Protein AF-A0A3P6FUT0-F1 (afdb_monomer)

Mean predicted aligned error: 10.39 Å

Organism: Brassica oleracea (NCBI:txid3712)

Secondary structure (DSSP, 8-state):
------HHHHHHHHHHHHHHTT-S-B-------TTS-PPBPPPGGGSPPP-S-HHHHHHHHHSTTHHHHTT-HHHHHT-----SSHHHHHHHHHHHHHHSSS---------------PPP--

Structure (mmCIF, N/CA/C/O backbone):
data_AF-A0A3P6FUT0-F1
#
_entry.id   AF-A0A3P6FUT0-F1
#
loop_
_atom_site.group_PDB
_atom_site.id
_atom_site.type_symbol
_atom_site.label_atom_id
_atom_site.label_alt_id
_atom_site.label_comp_id
_atom_site.label_asym_id
_atom_site.label_entity_id
_atom_site.label_seq_id
_atom_site.pdbx_PDB_ins_code
_atom_site.Cartn_x
_atom_site.Cartn_y
_atom_site.Cartn_z
_atom_site.occupancy
_atom_site.B_iso_or_equiv
_atom_site.auth_seq_id
_atom_site.auth_comp_id
_atom_site.auth_asym_id
_atom_site.auth_atom_id
_atom_site.pdbx_PDB_model_num
ATOM 1 N N . MET A 1 1 ? 23.975 -7.009 9.685 1.00 38.50 1 MET A N 1
ATOM 2 C CA . MET A 1 1 ? 22.809 -7.001 8.779 1.00 38.50 1 MET A CA 1
ATOM 3 C C . MET A 1 1 ? 23.198 -7.756 7.522 1.00 38.50 1 MET A C 1
ATOM 5 O O . MET A 1 1 ? 24.098 -7.307 6.827 1.00 38.50 1 MET A O 1
ATOM 9 N N . ASN A 1 2 ? 22.610 -8.927 7.275 1.00 38.06 2 ASN A N 1
ATOM 10 C CA . ASN A 1 2 ? 22.806 -9.634 6.010 1.00 38.06 2 ASN A CA 1
ATOM 11 C C . ASN A 1 2 ? 21.958 -8.926 4.947 1.00 38.06 2 ASN A C 1
ATOM 13 O O . ASN A 1 2 ? 20.759 -9.149 4.886 1.00 38.06 2 ASN A O 1
ATOM 17 N N . MET A 1 3 ? 22.580 -8.063 4.139 1.00 56.88 3 MET A N 1
ATOM 18 C CA . MET A 1 3 ? 21.980 -7.433 2.951 1.00 56.88 3 MET A CA 1
ATOM 19 C C . MET A 1 3 ? 21.904 -8.428 1.781 1.00 56.88 3 MET A C 1
ATOM 21 O O . MET A 1 3 ? 22.411 -8.166 0.691 1.00 56.88 3 MET A O 1
ATOM 25 N N . ARG A 1 4 ? 21.360 -9.627 2.006 1.00 61.59 4 ARG A N 1
ATOM 26 C CA . ARG A 1 4 ? 21.032 -10.507 0.883 1.00 61.59 4 ARG A CA 1
ATOM 27 C C . ARG A 1 4 ? 19.669 -10.061 0.386 1.00 61.59 4 ARG A C 1
ATOM 29 O O . ARG A 1 4 ? 18.677 -10.389 1.016 1.00 61.59 4 ARG A O 1
ATOM 36 N N . LEU A 1 5 ? 19.670 -9.268 -0.685 1.00 63.69 5 LEU A N 1
ATOM 37 C CA . LEU A 1 5 ? 18.464 -9.017 -1.462 1.00 63.69 5 LEU A CA 1
ATOM 38 C C . LEU A 1 5 ? 17.940 -10.372 -1.932 1.00 63.69 5 LEU A C 1
ATOM 40 O O . LEU A 1 5 ? 18.694 -11.152 -2.535 1.00 63.69 5 LEU A O 1
ATOM 44 N N . GLU A 1 6 ? 16.682 -10.654 -1.629 1.00 81.81 6 GLU A N 1
ATOM 45 C CA . GLU A 1 6 ? 16.004 -11.825 -2.164 1.00 81.81 6 GLU A CA 1
ATOM 46 C C . GLU A 1 6 ? 15.978 -11.735 -3.698 1.00 81.81 6 GLU A C 1
ATOM 48 O O . GLU A 1 6 ? 16.109 -10.657 -4.295 1.00 81.81 6 GLU A O 1
ATOM 53 N N . LYS A 1 7 ? 15.854 -12.882 -4.376 1.00 83.12 7 LYS A N 1
ATOM 54 C CA . LYS A 1 7 ? 15.919 -12.929 -5.849 1.00 83.12 7 LYS A CA 1
ATOM 55 C C . LYS A 1 7 ? 14.930 -11.944 -6.493 1.00 83.12 7 LYS A C 1
ATOM 57 O O . LYS A 1 7 ? 15.290 -11.291 -7.469 1.00 83.12 7 LYS A O 1
ATOM 62 N N . GLU A 1 8 ? 13.739 -11.830 -5.917 1.00 82.06 8 GLU A N 1
ATOM 63 C CA . GLU A 1 8 ? 12.647 -10.958 -6.361 1.00 82.06 8 GLU A CA 1
ATOM 64 C C . GLU A 1 8 ? 12.981 -9.471 -6.193 1.00 82.06 8 GLU A C 1
ATOM 66 O O . GLU A 1 8 ? 12.785 -8.691 -7.122 1.00 82.06 8 GLU A O 1
ATOM 71 N N . GLU A 1 9 ? 13.577 -9.076 -5.065 1.00 85.25 9 GLU A N 1
ATOM 72 C CA . GLU A 1 9 ? 13.993 -7.688 -4.823 1.00 85.25 9 GLU A CA 1
ATOM 73 C C . GLU A 1 9 ? 15.074 -7.252 -5.818 1.00 85.25 9 GLU A C 1
ATOM 75 O O . GLU A 1 9 ? 15.061 -6.127 -6.318 1.00 85.25 9 GLU A O 1
ATOM 80 N N . ARG A 1 10 ? 15.996 -8.163 -6.158 1.00 88.06 10 ARG A N 1
ATOM 81 C CA . ARG A 1 10 ? 17.024 -7.914 -7.177 1.00 88.06 10 ARG A CA 1
ATOM 82 C C . ARG A 1 10 ? 16.425 -7.781 -8.579 1.00 88.06 10 ARG A C 1
ATOM 84 O O . ARG A 1 10 ? 16.904 -6.959 -9.356 1.00 88.06 10 ARG A O 1
ATOM 91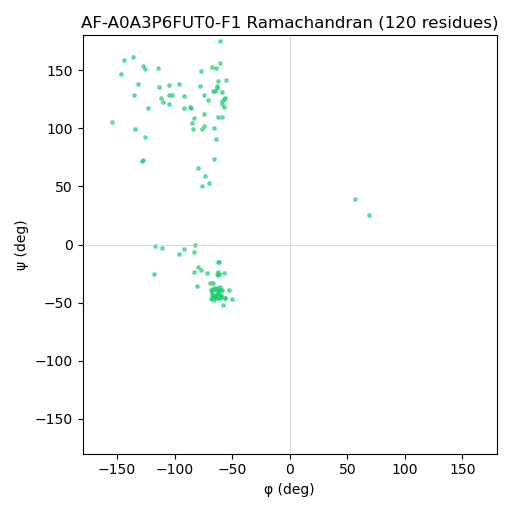 N N . GLU A 1 11 ? 15.421 -8.590 -8.913 1.00 87.94 11 GLU A N 1
ATOM 92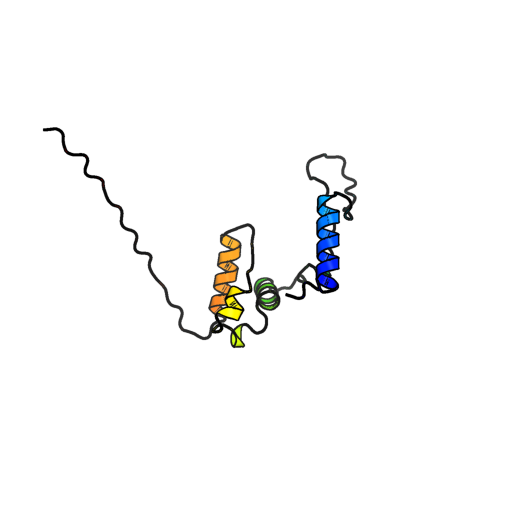 C CA . GLU A 1 11 ? 14.706 -8.485 -10.192 1.00 87.94 11 GLU A CA 1
ATOM 93 C C . GLU A 1 11 ? 13.948 -7.157 -10.296 1.00 87.94 11 GLU A C 1
ATOM 95 O O . GLU A 1 11 ? 14.079 -6.467 -11.305 1.00 87.94 11 GLU A O 1
ATOM 100 N N . PHE A 1 12 ? 13.243 -6.751 -9.237 1.00 87.88 12 PHE A N 1
ATOM 101 C CA . PHE A 1 12 ? 12.552 -5.462 -9.190 1.00 87.88 12 PHE A CA 1
ATOM 102 C C . PHE A 1 12 ? 13.525 -4.280 -9.290 1.00 87.88 12 PHE A C 1
ATOM 104 O O . PHE A 1 12 ? 13.311 -3.371 -10.087 1.00 87.88 12 PHE A O 1
ATOM 111 N N . ALA A 1 13 ? 14.637 -4.312 -8.547 1.00 90.56 13 ALA A N 1
ATOM 112 C CA . ALA A 1 13 ? 15.657 -3.268 -8.617 1.00 90.56 13 ALA A CA 1
ATOM 113 C C . ALA A 1 13 ? 16.278 -3.147 -10.019 1.00 90.56 13 ALA A C 1
ATOM 115 O O . ALA A 1 13 ? 16.513 -2.036 -10.488 1.00 90.56 13 ALA A O 1
ATOM 116 N N . LYS A 1 14 ? 16.513 -4.276 -10.707 1.00 90.56 14 LYS A N 1
ATOM 117 C CA . LYS A 1 14 ? 16.987 -4.274 -12.099 1.00 90.56 14 LYS A CA 1
ATOM 118 C C . LYS A 1 14 ? 15.972 -3.610 -13.030 1.00 90.56 14 LYS A C 1
ATOM 120 O O . LYS A 1 14 ? 16.368 -2.767 -13.823 1.00 90.56 14 LYS A O 1
ATOM 125 N N . TRP A 1 15 ? 14.690 -3.948 -12.897 1.00 90.44 15 TRP A N 1
ATOM 126 C CA . TRP A 1 15 ? 13.628 -3.355 -13.714 1.00 90.44 15 TRP A CA 1
ATOM 127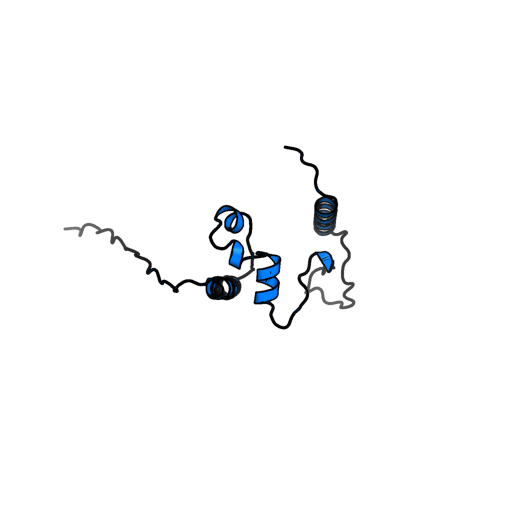 C C . TRP A 1 15 ? 13.494 -1.841 -13.486 1.00 90.44 15 TRP A C 1
ATOM 129 O O . TRP A 1 15 ? 13.408 -1.078 -14.442 1.00 90.44 15 TRP A O 1
ATOM 139 N N . ILE A 1 16 ? 13.562 -1.378 -12.232 1.00 91.88 16 ILE A N 1
ATOM 140 C CA . ILE A 1 16 ? 13.545 0.061 -11.917 1.00 91.88 16 ILE A CA 1
ATOM 141 C C . ILE A 1 16 ? 14.724 0.801 -12.570 1.00 91.88 16 ILE A C 1
ATOM 143 O O . ILE A 1 16 ? 14.543 1.915 -13.062 1.00 91.88 16 ILE A O 1
ATOM 147 N N . LEU A 1 17 ? 15.917 0.194 -12.600 1.00 93.50 17 LEU A N 1
ATOM 148 C CA . LEU A 1 17 ? 17.070 0.765 -13.306 1.00 93.50 17 LEU A CA 1
ATOM 149 C C . LEU A 1 17 ? 16.833 0.824 -14.817 1.00 93.50 17 LEU A C 1
ATOM 151 O O . LEU A 1 17 ? 17.081 1.863 -15.415 1.00 93.50 17 LEU A O 1
ATOM 155 N N . GLU A 1 18 ? 16.288 -0.234 -15.422 1.00 91.38 18 GLU A N 1
ATOM 156 C CA . GLU A 1 18 ? 15.960 -0.250 -16.856 1.00 91.38 18 GLU A CA 1
ATOM 157 C C . GLU A 1 18 ? 14.975 0.867 -17.233 1.00 91.38 18 GLU A C 1
ATOM 159 O O . GLU A 1 18 ? 15.147 1.515 -18.267 1.00 91.38 18 GLU A O 1
ATOM 164 N N . VAL A 1 19 ? 13.983 1.143 -16.376 1.00 90.00 19 VAL A N 1
ATOM 165 C CA . VAL A 1 19 ? 13.051 2.272 -16.541 1.00 90.00 19 VAL A CA 1
ATOM 166 C C . VAL A 1 19 ? 13.784 3.615 -16.453 1.00 90.00 19 VAL A C 1
ATOM 168 O O . VAL A 1 19 ? 13.554 4.485 -17.289 1.00 90.00 19 VAL A O 1
ATOM 171 N N . GLY A 1 20 ? 14.680 3.789 -15.476 1.00 89.19 20 GLY A N 1
ATOM 172 C CA . GLY A 1 20 ? 15.474 5.016 -15.316 1.00 89.19 20 GLY A CA 1
ATOM 173 C C . GLY A 1 20 ? 16.475 5.264 -16.451 1.00 89.19 20 GLY A C 1
ATOM 174 O O . GLY A 1 20 ? 16.707 6.414 -16.819 1.00 89.19 20 GLY A O 1
ATOM 175 N N . ASP A 1 21 ? 17.018 4.192 -17.028 1.00 91.75 21 ASP A N 1
ATOM 176 C CA . ASP A 1 21 ? 17.961 4.226 -18.151 1.00 91.75 21 ASP A CA 1
ATOM 177 C C . ASP A 1 21 ? 17.257 4.345 -19.520 1.00 91.75 21 ASP A C 1
ATOM 179 O O . ASP A 1 21 ? 17.929 4.483 -20.543 1.00 91.75 21 ASP A O 1
ATOM 183 N N . GLY A 1 22 ? 15.920 4.273 -19.566 1.00 88.12 22 GLY A N 1
ATOM 184 C CA . GLY A 1 22 ? 15.144 4.297 -20.814 1.00 88.12 22 GLY A CA 1
ATOM 185 C C . GLY A 1 22 ? 15.319 3.038 -21.672 1.00 88.12 22 GLY A C 1
ATOM 186 O O . GLY A 1 22 ? 15.188 3.089 -22.891 1.00 88.12 22 GLY A O 1
ATOM 187 N N . THR A 1 23 ? 15.664 1.910 -21.047 1.00 89.75 23 THR A N 1
ATOM 188 C CA . THR A 1 23 ? 15.896 0.615 -21.717 1.00 89.75 23 THR A CA 1
ATOM 189 C C . THR A 1 23 ? 14.826 -0.428 -21.406 1.00 89.75 23 THR A C 1
ATOM 191 O O . THR A 1 23 ? 14.877 -1.531 -21.949 1.00 89.75 23 THR A O 1
ATOM 194 N N . ALA A 1 24 ? 13.865 -0.094 -20.540 1.00 87.38 24 ALA A N 1
ATOM 195 C CA . ALA A 1 24 ? 12.708 -0.934 -20.267 1.00 87.38 24 ALA A CA 1
ATOM 196 C C . ALA A 1 24 ? 11.832 -1.102 -21.516 1.00 87.38 24 ALA A C 1
ATOM 198 O O . ALA A 1 24 ? 11.759 -0.216 -22.367 1.00 87.38 24 ALA A O 1
ATOM 199 N N . ASP A 1 25 ? 11.128 -2.231 -21.591 1.00 86.62 25 ASP A N 1
ATOM 200 C CA . ASP A 1 25 ? 10.181 -2.489 -22.670 1.00 86.62 25 ASP A CA 1
ATOM 201 C C . ASP A 1 25 ? 9.100 -1.400 -22.704 1.00 86.62 25 ASP A C 1
ATOM 203 O O . ASP A 1 25 ? 8.479 -1.081 -21.686 1.00 86.62 25 ASP A O 1
ATOM 207 N N . THR A 1 26 ? 8.855 -0.847 -23.890 1.00 84.06 26 THR A N 1
ATOM 208 C CA . THR A 1 26 ? 7.837 0.178 -24.123 1.00 84.06 26 THR A CA 1
ATOM 209 C C . THR A 1 26 ? 6.733 -0.339 -25.032 1.00 84.06 26 THR A C 1
ATOM 211 O O . THR A 1 26 ? 6.924 -1.223 -25.874 1.00 84.06 26 THR A O 1
ATOM 214 N N . ILE A 1 27 ? 5.537 0.218 -24.867 1.00 80.94 27 ILE A N 1
ATOM 215 C CA . ILE A 1 27 ? 4.450 0.017 -25.817 1.00 80.94 27 ILE A CA 1
ATOM 216 C C . ILE A 1 27 ? 4.785 0.869 -27.041 1.00 80.94 27 ILE A C 1
ATOM 218 O O . ILE A 1 27 ? 4.780 2.095 -26.966 1.00 80.94 27 ILE A O 1
ATOM 222 N N . LEU A 1 28 ? 5.082 0.223 -28.173 1.00 69.31 28 LEU A N 1
ATOM 223 C CA . LEU A 1 28 ? 5.267 0.903 -29.455 1.00 69.31 28 LEU A CA 1
ATOM 224 C C . LEU A 1 28 ? 3.941 1.558 -29.870 1.00 69.31 28 LEU A C 1
ATOM 226 O O . LEU A 1 28 ? 3.105 0.932 -30.527 1.00 69.31 28 LEU A O 1
ATOM 230 N N . SER A 1 29 ? 3.720 2.814 -29.481 1.00 58.09 29 SER A N 1
ATOM 231 C CA . SER A 1 29 ? 2.592 3.584 -29.991 1.00 58.09 29 SER A CA 1
ATOM 232 C C . SER A 1 29 ? 2.910 4.005 -31.428 1.00 58.09 29 SER A C 1
ATOM 234 O O . SER A 1 29 ? 3.665 4.931 -31.714 1.00 58.09 29 SER A O 1
ATOM 236 N N . HIS A 1 30 ? 2.328 3.297 -32.395 1.00 51.91 30 HIS A N 1
ATOM 237 C CA . HIS A 1 30 ? 2.255 3.764 -33.780 1.00 51.91 30 HIS A CA 1
ATOM 238 C C . HIS A 1 30 ? 1.220 4.894 -33.895 1.00 51.91 30 HIS A C 1
ATOM 240 O O . HIS A 1 30 ? 0.244 4.788 -34.633 1.00 51.91 30 HIS A O 1
ATOM 246 N N . THR A 1 31 ? 1.408 5.979 -33.150 1.00 5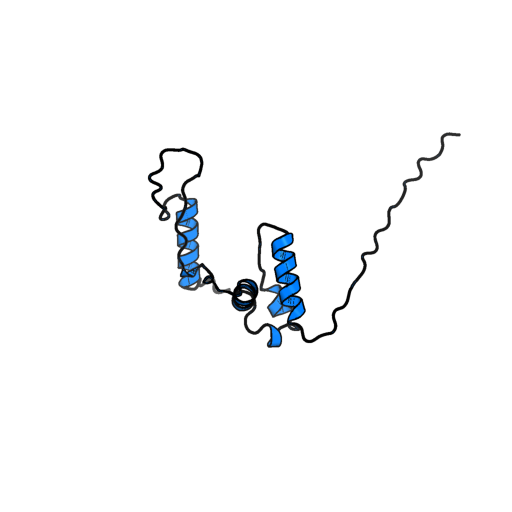2.56 31 THR A N 1
ATOM 247 C CA . THR A 1 31 ? 0.625 7.205 -33.291 1.00 52.56 31 THR A CA 1
ATOM 248 C C . THR A 1 31 ? 1.594 8.369 -33.281 1.00 52.56 31 THR A C 1
ATOM 250 O O . THR A 1 31 ? 2.094 8.796 -32.246 1.00 52.56 31 THR A O 1
ATOM 253 N N . SER A 1 32 ? 1.899 8.842 -34.484 1.00 52.19 32 SER A N 1
ATOM 254 C CA . SER A 1 32 ? 2.689 10.032 -34.768 1.00 52.19 32 SER A CA 1
ATOM 255 C C . SER A 1 32 ? 1.961 11.293 -34.288 1.00 52.19 32 SER A C 1
ATOM 257 O O . SER A 1 32 ? 1.409 12.047 -35.090 1.00 52.19 32 SER A O 1
ATOM 259 N N . SER A 1 33 ? 1.926 11.503 -32.979 1.00 54.03 33 SER A N 1
ATOM 260 C CA . SER A 1 33 ? 1.481 12.739 -32.340 1.00 54.03 33 SER A CA 1
ATOM 261 C C . SER A 1 33 ? 2.173 12.823 -30.986 1.00 54.03 33 SER A C 1
ATOM 263 O O . SER A 1 33 ? 1.864 12.071 -30.069 1.00 54.03 33 SER A O 1
ATOM 265 N N . ASN A 1 34 ? 3.166 13.703 -30.920 1.00 53.06 34 ASN A N 1
ATOM 266 C CA . ASN A 1 34 ? 4.142 13.871 -29.846 1.00 53.06 34 ASN A CA 1
ATOM 267 C C . ASN A 1 34 ? 3.532 14.460 -28.553 1.00 53.06 34 ASN A C 1
ATOM 269 O O . ASN A 1 34 ? 4.014 15.486 -28.075 1.00 53.06 34 ASN A O 1
ATOM 273 N N . GLU A 1 35 ? 2.461 13.878 -28.014 1.00 57.91 35 GLU A N 1
ATOM 274 C CA . GLU A 1 35 ? 1.734 14.453 -26.866 1.00 57.91 35 GLU A CA 1
ATOM 275 C C . GLU A 1 35 ? 1.738 13.561 -25.612 1.00 57.91 35 GLU A C 1
ATOM 277 O O . GLU A 1 35 ? 1.712 14.089 -24.503 1.00 57.91 35 GLU A O 1
ATOM 282 N N . GLU A 1 36 ? 1.886 12.241 -25.750 1.00 61.84 36 GLU A N 1
ATOM 283 C CA . GLU A 1 36 ? 2.113 11.313 -24.634 1.00 61.84 36 GLU A CA 1
ATOM 284 C C . GLU A 1 36 ? 3.535 10.751 -24.736 1.00 61.84 36 GLU A C 1
ATOM 286 O O . GLU A 1 36 ? 3.940 10.261 -25.788 1.00 61.84 36 GLU A O 1
ATOM 291 N N . GLY A 1 37 ? 4.328 10.876 -23.667 1.00 69.06 37 GLY A N 1
ATOM 292 C CA . GLY A 1 37 ? 5.683 10.317 -23.610 1.00 69.06 37 GLY A CA 1
ATOM 293 C C . GLY A 1 37 ? 5.713 8.791 -23.779 1.00 69.06 37 GLY A C 1
ATOM 294 O O . GLY A 1 37 ? 4.678 8.132 -23.841 1.00 69.06 37 GLY A O 1
ATOM 295 N N . GLU A 1 38 ? 6.915 8.212 -23.835 1.00 74.69 38 GLU A N 1
ATOM 296 C CA . GLU A 1 38 ? 7.087 6.761 -23.972 1.00 74.69 38 GLU A CA 1
ATOM 297 C C . GLU A 1 38 ? 6.419 6.003 -22.810 1.00 74.69 38 GLU A C 1
ATOM 299 O O . GLU A 1 38 ? 6.704 6.242 -21.635 1.00 74.69 38 GLU A O 1
ATOM 304 N N . GLN A 1 39 ? 5.510 5.082 -23.142 1.00 84.62 39 GLN A N 1
ATOM 305 C CA . GLN A 1 39 ? 4.776 4.288 -22.162 1.00 84.62 39 GLN A CA 1
ATOM 306 C C . GLN A 1 39 ? 5.520 2.980 -21.887 1.00 84.62 39 GLN A C 1
ATOM 308 O O . GLN A 1 39 ? 5.676 2.148 -22.780 1.00 84.62 39 GLN A O 1
ATOM 313 N N . ILE A 1 40 ? 5.951 2.778 -20.643 1.00 88.56 40 ILE A N 1
ATOM 314 C CA . ILE A 1 40 ? 6.620 1.543 -20.217 1.00 88.56 40 ILE A CA 1
ATOM 315 C C . ILE A 1 40 ? 5.624 0.395 -20.015 1.00 88.56 40 ILE A C 1
ATOM 317 O O . ILE A 1 40 ? 4.480 0.598 -19.598 1.00 88.56 40 ILE A O 1
ATOM 321 N N . VAL A 1 41 ? 6.082 -0.830 -20.253 1.00 88.19 41 VAL A N 1
ATOM 322 C CA . VAL A 1 41 ? 5.357 -2.053 -19.910 1.00 88.19 41 VAL A CA 1
ATOM 323 C C . VAL A 1 41 ? 5.688 -2.431 -18.467 1.00 88.19 41 VAL A C 1
ATOM 325 O O . VAL A 1 41 ? 6.836 -2.708 -18.121 1.00 88.19 41 VAL A O 1
ATOM 328 N N . VAL A 1 42 ? 4.667 -2.455 -17.609 1.00 87.94 42 VAL A N 1
ATOM 329 C CA . VAL A 1 42 ? 4.788 -2.947 -16.231 1.00 87.94 42 VAL A CA 1
ATOM 330 C C . VAL A 1 42 ? 4.451 -4.435 -16.207 1.00 87.94 42 VAL A C 1
ATOM 332 O O . VAL A 1 42 ? 3.401 -4.849 -16.698 1.00 87.94 42 VAL A O 1
ATOM 335 N N . ASP A 1 43 ? 5.340 -5.245 -15.634 1.00 85.25 43 ASP A N 1
ATOM 336 C CA . ASP A 1 43 ? 5.108 -6.680 -15.470 1.00 85.25 43 ASP A CA 1
ATOM 337 C C . ASP A 1 43 ? 3.895 -6.926 -14.556 1.00 85.25 43 ASP A C 1
ATOM 339 O O . ASP A 1 43 ? 3.771 -6.332 -13.482 1.00 85.25 43 ASP A O 1
ATOM 343 N N . GLN A 1 44 ? 3.014 -7.845 -14.960 1.00 86.38 44 GLN A N 1
ATOM 344 C CA . GLN A 1 44 ? 1.824 -8.217 -14.194 1.00 86.38 44 GLN A CA 1
ATOM 345 C C . GLN A 1 44 ? 2.152 -8.717 -12.781 1.00 86.38 44 GLN A C 1
ATOM 347 O O . GLN A 1 44 ? 1.315 -8.597 -11.893 1.00 86.38 44 GLN A O 1
ATOM 352 N N . ARG A 1 45 ? 3.366 -9.228 -12.539 1.00 84.56 45 ARG A N 1
ATOM 353 C CA . ARG A 1 45 ? 3.840 -9.621 -11.200 1.00 84.56 45 ARG A CA 1
ATOM 354 C C . ARG A 1 45 ? 3.889 -8.453 -10.210 1.00 84.56 45 ARG A C 1
ATOM 356 O O . ARG A 1 45 ? 3.794 -8.685 -9.009 1.00 84.56 45 ARG A O 1
ATOM 363 N N . PHE A 1 46 ? 4.029 -7.219 -10.696 1.00 84.00 46 PHE A N 1
ATOM 364 C CA . PHE A 1 46 ? 4.011 -6.004 -9.871 1.00 84.00 46 PHE A CA 1
ATOM 365 C C . PHE A 1 46 ? 2.613 -5.394 -9.742 1.00 84.00 46 PHE A C 1
ATOM 367 O O . PHE A 1 46 ? 2.429 -4.407 -9.030 1.00 84.00 46 PHE A O 1
ATOM 374 N N . MET A 1 47 ? 1.624 -5.960 -10.435 1.00 88.94 47 MET A N 1
ATOM 375 C CA . MET A 1 47 ? 0.266 -5.444 -10.476 1.00 88.94 47 MET A CA 1
ATOM 376 C C . MET A 1 47 ? -0.656 -6.308 -9.625 1.00 88.94 47 MET A C 1
ATOM 378 O O . MET A 1 47 ? -0.641 -7.535 -9.683 1.00 88.94 47 MET A O 1
ATOM 382 N N . ILE A 1 48 ? -1.526 -5.651 -8.865 1.00 90.62 48 ILE A N 1
ATOM 383 C CA . ILE A 1 48 ? -2.659 -6.334 -8.249 1.00 90.62 48 ILE A CA 1
ATOM 384 C C . ILE A 1 48 ? -3.677 -6.607 -9.368 1.00 90.62 48 ILE A C 1
ATOM 386 O O . ILE A 1 48 ? -4.018 -5.672 -10.100 1.00 90.62 48 ILE A O 1
ATOM 390 N N . PRO A 1 49 ? -4.164 -7.852 -9.533 1.00 87.50 49 PRO A N 1
ATOM 391 C CA . PRO A 1 49 ? -5.163 -8.166 -10.545 1.00 87.50 49 PRO A CA 1
ATOM 392 C C . PRO A 1 49 ? -6.402 -7.282 -10.400 1.00 87.50 49 PRO A C 1
ATOM 394 O O . PRO A 1 49 ? -6.856 -7.003 -9.289 1.00 87.50 49 PRO A O 1
ATOM 397 N N . SER A 1 50 ? -6.973 -6.863 -11.529 1.00 86.69 50 SER A N 1
ATOM 398 C CA . SER A 1 50 ? -8.252 -6.160 -11.511 1.00 86.69 50 SER A CA 1
ATOM 399 C C . SER A 1 50 ? -9.341 -7.103 -11.000 1.00 86.69 50 SER A C 1
ATOM 401 O O . SER A 1 50 ? -9.437 -8.252 -11.433 1.00 86.69 50 SER A O 1
ATOM 403 N N . THR A 1 51 ? -10.141 -6.623 -10.053 1.00 90.94 51 THR A N 1
ATOM 404 C CA . THR A 1 51 ? -11.255 -7.370 -9.465 1.00 90.94 51 THR A CA 1
ATOM 405 C C . THR A 1 51 ? -12.467 -6.457 -9.343 1.00 90.94 51 THR A C 1
ATOM 407 O O . THR A 1 51 ? -12.324 -5.234 -9.304 1.00 90.94 51 THR A O 1
ATOM 410 N N . ASP A 1 52 ? -13.654 -7.046 -9.191 1.00 92.81 52 ASP A N 1
ATOM 411 C CA . ASP A 1 52 ? -14.897 -6.300 -8.939 1.00 92.81 52 ASP A CA 1
ATOM 412 C C . ASP A 1 52 ? -14.863 -5.512 -7.617 1.00 92.81 52 ASP A C 1
ATOM 414 O O . ASP A 1 52 ? -15.691 -4.634 -7.376 1.00 92.81 52 ASP A O 1
ATOM 418 N N . LYS A 1 53 ? -13.905 -5.833 -6.738 1.00 91.62 53 LYS A N 1
ATOM 419 C CA . LYS A 1 53 ? -13.735 -5.234 -5.416 1.00 91.62 53 LYS A CA 1
ATOM 420 C C . LYS A 1 53 ? -12.302 -4.722 -5.229 1.00 91.62 53 LYS A C 1
ATOM 422 O O . LYS A 1 53 ? -11.530 -5.297 -4.456 1.00 91.62 53 LYS A O 1
ATOM 427 N N . PRO A 1 54 ? -11.937 -3.612 -5.889 1.00 89.62 54 PRO A N 1
ATOM 428 C CA . PRO A 1 54 ? -10.567 -3.103 -5.878 1.00 89.62 54 PRO A CA 1
ATOM 429 C C . PRO A 1 54 ? -10.068 -2.750 -4.470 1.00 89.62 54 PRO A C 1
ATOM 431 O O . PRO A 1 54 ? -8.913 -3.018 -4.153 1.00 89.62 54 PRO A O 1
ATOM 434 N N . HIS A 1 55 ? -10.932 -2.217 -3.594 1.00 90.19 55 HIS A N 1
ATOM 435 C CA . HIS A 1 55 ? -10.559 -1.892 -2.210 1.00 90.19 55 HIS A CA 1
ATOM 436 C C . HIS A 1 55 ? -10.233 -3.142 -1.383 1.00 90.19 55 HIS A C 1
ATOM 438 O O . HIS A 1 55 ? -9.287 -3.124 -0.601 1.00 90.19 55 HIS A O 1
ATOM 444 N N . GLU A 1 56 ? -10.973 -4.237 -1.585 1.00 91.69 56 GLU A N 1
ATOM 445 C CA . GLU A 1 56 ? -10.727 -5.513 -0.905 1.00 91.69 56 GLU A CA 1
ATOM 446 C C . GLU A 1 56 ? -9.409 -6.134 -1.379 1.00 91.69 56 GLU A C 1
ATOM 448 O O . GLU A 1 56 ? -8.574 -6.502 -0.553 1.00 91.69 56 GLU A O 1
ATOM 453 N N . ALA A 1 57 ? -9.183 -6.174 -2.696 1.00 92.94 57 ALA A N 1
ATOM 454 C CA . ALA A 1 57 ? -7.945 -6.694 -3.275 1.00 92.94 57 ALA A CA 1
ATOM 455 C C . ALA A 1 57 ? -6.712 -5.892 -2.823 1.00 92.94 57 ALA A C 1
ATOM 457 O O . ALA A 1 57 ? -5.704 -6.476 -2.424 1.00 92.94 57 ALA A O 1
ATOM 458 N N . LEU A 1 58 ? -6.805 -4.558 -2.822 1.00 92.19 58 LEU A N 1
ATOM 459 C CA . LEU A 1 58 ? -5.727 -3.674 -2.379 1.00 92.19 58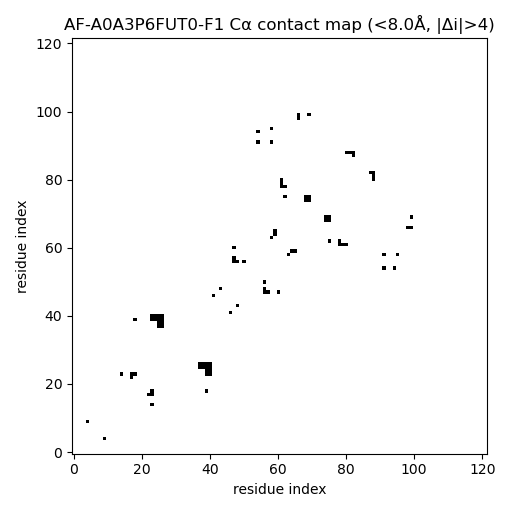 LEU A CA 1
ATOM 460 C C . LEU A 1 58 ? -5.438 -3.822 -0.881 1.00 92.19 58 LEU A C 1
ATOM 462 O O . LEU A 1 58 ? -4.278 -3.928 -0.481 1.00 92.19 58 LEU A O 1
ATOM 466 N N . ALA A 1 59 ? -6.485 -3.876 -0.055 1.00 91.25 59 ALA A N 1
ATOM 467 C CA . ALA A 1 59 ? -6.353 -4.099 1.379 1.00 91.25 59 ALA A CA 1
ATOM 468 C C . ALA A 1 59 ? -5.709 -5.453 1.694 1.00 91.25 59 ALA A C 1
ATOM 470 O O . ALA A 1 59 ? -4.809 -5.512 2.526 1.00 91.25 59 ALA A O 1
ATOM 471 N N . ALA A 1 60 ? -6.126 -6.524 1.015 1.00 92.56 60 ALA A N 1
ATOM 472 C CA . ALA A 1 60 ? -5.561 -7.856 1.210 1.00 92.56 60 ALA A CA 1
ATOM 473 C C . ALA A 1 60 ? -4.089 -7.934 0.773 1.00 92.56 60 ALA A C 1
ATOM 475 O O . ALA A 1 60 ? -3.288 -8.582 1.446 1.00 92.56 60 ALA A O 1
ATOM 476 N N . ALA A 1 61 ? -3.724 -7.247 -0.316 1.00 92.69 61 ALA A N 1
ATOM 477 C CA . ALA A 1 61 ? -2.348 -7.192 -0.801 1.00 92.69 61 ALA A CA 1
ATOM 478 C C . ALA A 1 61 ? -1.421 -6.422 0.156 1.00 92.69 61 ALA A C 1
ATOM 480 O O . ALA A 1 61 ? -0.329 -6.891 0.470 1.00 92.69 61 ALA A O 1
ATOM 481 N N . ALA A 1 62 ? -1.851 -5.254 0.644 1.00 93.06 62 ALA A N 1
ATOM 482 C CA . ALA A 1 62 ? -1.032 -4.419 1.524 1.00 93.06 62 ALA A CA 1
ATOM 483 C C . ALA A 1 62 ? -1.046 -4.889 2.990 1.00 93.06 62 ALA A C 1
ATOM 485 O O . ALA A 1 62 ? -0.031 -4.804 3.683 1.00 93.06 62 ALA A O 1
ATOM 486 N N . TYR A 1 63 ? -2.187 -5.392 3.465 1.00 95.12 63 TYR A N 1
ATOM 487 C CA . TYR A 1 63 ? -2.441 -5.782 4.852 1.00 95.12 63 TYR A CA 1
ATOM 488 C C . TYR A 1 63 ? -3.011 -7.216 4.940 1.00 95.12 63 TYR A C 1
ATOM 490 O O . TYR A 1 63 ? -4.178 -7.399 5.310 1.00 95.12 63 TYR A O 1
ATOM 498 N N . PRO A 1 64 ? -2.190 -8.252 4.682 1.00 94.38 64 PRO A N 1
ATOM 499 C CA . PRO A 1 64 ? -2.612 -9.645 4.814 1.00 94.38 64 PRO A CA 1
ATOM 500 C C . PRO A 1 64 ? -2.975 -9.996 6.266 1.00 94.38 64 PRO A C 1
ATOM 502 O O . PRO A 1 64 ? -2.260 -9.651 7.205 1.00 94.38 64 PRO A O 1
ATOM 505 N N . ASP A 1 65 ? -4.085 -10.711 6.464 1.00 94.12 65 ASP A N 1
ATOM 506 C CA . ASP A 1 65 ? -4.618 -11.061 7.791 1.00 94.12 65 ASP A CA 1
ATOM 507 C C . ASP A 1 65 ? -4.902 -9.845 8.693 1.00 94.12 65 ASP A C 1
ATOM 509 O O . ASP A 1 65 ? -4.681 -9.875 9.910 1.00 94.12 65 ASP A O 1
ATOM 513 N N . PHE A 1 66 ? -5.428 -8.760 8.109 1.00 94.62 66 PHE A N 1
ATOM 514 C CA . PHE A 1 66 ? -5.715 -7.514 8.825 1.00 94.62 66 PHE A CA 1
ATOM 515 C C . PHE A 1 66 ? -6.527 -7.714 10.116 1.00 94.62 66 PHE A C 1
ATOM 517 O O . PHE A 1 66 ? -6.136 -7.205 11.164 1.00 94.62 66 PHE A O 1
ATOM 524 N N . LEU A 1 67 ? -7.606 -8.503 10.091 1.00 93.44 67 LEU A N 1
ATOM 525 C CA . LEU A 1 67 ? -8.462 -8.726 11.269 1.00 93.44 67 LEU A CA 1
ATOM 526 C C . LEU A 1 67 ? -7.745 -9.418 12.438 1.00 93.44 67 LEU A C 1
ATOM 528 O O . LEU A 1 67 ? -8.129 -9.227 13.591 1.00 93.44 67 LEU A O 1
ATOM 532 N N . HIS A 1 68 ? -6.689 -10.182 12.166 1.00 95.12 68 HIS A N 1
ATOM 533 C CA . HIS A 1 68 ? -5.864 -10.792 13.209 1.00 95.12 68 HIS A CA 1
ATOM 534 C C . HIS A 1 68 ? -4.806 -9.818 13.747 1.00 95.12 68 HIS A C 1
ATOM 536 O O . HIS A 1 68 ? -4.367 -9.950 14.889 1.00 95.12 68 HIS A O 1
ATOM 542 N N . ASN A 1 69 ? -4.421 -8.813 12.954 1.00 95.56 69 ASN A N 1
ATOM 543 C CA . ASN A 1 69 ? -3.276 -7.948 13.230 1.00 95.56 69 ASN A CA 1
ATOM 544 C C . ASN A 1 69 ? -3.613 -6.461 13.439 1.00 95.56 69 ASN A C 1
ATOM 546 O O . ASN A 1 69 ? -2.714 -5.684 13.748 1.00 95.56 69 ASN A O 1
ATOM 550 N N . TYR A 1 70 ? -4.874 -6.032 13.347 1.00 93.94 70 TYR A N 1
ATOM 551 C CA . TYR A 1 70 ? -5.255 -4.610 13.430 1.00 93.94 70 TYR A CA 1
ATOM 552 C C . TYR A 1 70 ? -4.907 -3.920 14.763 1.00 93.94 70 TYR A C 1
ATOM 554 O O . TYR A 1 70 ? -4.924 -2.696 14.852 1.00 93.94 70 TYR A O 1
ATOM 562 N N . ARG A 1 71 ? -4.597 -4.681 15.821 1.00 94.31 71 ARG A N 1
ATOM 563 C CA . ARG A 1 71 ? -4.091 -4.145 17.101 1.00 94.31 71 ARG A CA 1
ATOM 564 C C . ARG A 1 71 ? -2.564 -4.183 17.222 1.00 94.31 71 ARG A C 1
ATOM 566 O O . ARG A 1 71 ? -2.007 -3.644 18.178 1.00 94.31 71 ARG A O 1
ATOM 573 N N . ASN A 1 72 ? -1.877 -4.825 16.283 1.00 96.44 72 ASN A N 1
ATOM 574 C CA . ASN A 1 72 ? -0.429 -4.952 16.272 1.00 96.44 72 ASN A CA 1
ATOM 575 C C . ASN A 1 72 ? 0.196 -3.711 15.622 1.00 96.44 72 ASN A C 1
ATOM 577 O O . ASN A 1 72 ? 0.203 -3.557 14.403 1.00 96.44 72 ASN A O 1
ATOM 581 N N . LYS A 1 73 ? 0.766 -2.835 16.456 1.00 95.56 73 LYS A N 1
ATOM 582 C CA . LYS A 1 73 ? 1.399 -1.589 16.001 1.00 95.56 73 LYS A CA 1
ATOM 583 C C . LYS A 1 73 ? 2.498 -1.835 14.969 1.00 95.56 73 LYS A C 1
ATOM 585 O O . LYS A 1 73 ? 2.497 -1.170 13.945 1.00 95.56 73 LYS A O 1
ATOM 590 N N . LYS A 1 74 ? 3.389 -2.804 15.214 1.00 96.12 74 LYS A N 1
ATOM 591 C CA . LYS A 1 74 ? 4.517 -3.101 14.319 1.00 96.12 74 LYS A CA 1
ATOM 592 C C . LYS A 1 74 ? 4.023 -3.518 12.933 1.00 96.12 74 LYS A C 1
ATOM 594 O O . LYS A 1 74 ? 4.491 -2.991 11.932 1.00 96.12 74 LYS A O 1
ATOM 599 N N . TYR A 1 75 ? 3.027 -4.403 12.898 1.00 95.88 75 TYR A N 1
ATOM 600 C CA . TYR A 1 75 ? 2.394 -4.841 11.656 1.00 95.88 75 TYR A CA 1
ATOM 601 C C . TYR A 1 75 ? 1.838 -3.661 10.847 1.00 95.88 75 TYR A C 1
ATOM 603 O O . TYR A 1 75 ? 2.092 -3.581 9.646 1.00 95.88 75 TYR A O 1
ATOM 611 N N . LEU A 1 76 ? 1.128 -2.738 11.507 1.00 94.56 76 LEU A N 1
ATOM 612 C CA . LEU A 1 76 ? 0.533 -1.572 10.853 1.00 94.56 76 LEU A CA 1
ATOM 613 C C . LEU A 1 76 ? 1.582 -0.571 10.357 1.00 94.56 76 LEU A C 1
ATOM 615 O O . LEU A 1 76 ? 1.414 -0.018 9.279 1.00 94.56 76 LEU A O 1
ATOM 619 N N . THR A 1 77 ? 2.653 -0.337 11.121 1.00 94.50 77 THR A N 1
ATOM 620 C CA . THR A 1 77 ? 3.667 0.681 10.793 1.00 94.50 77 THR A CA 1
ATOM 621 C C . THR A 1 77 ? 4.642 0.260 9.697 1.00 94.50 77 THR A C 1
ATOM 623 O O . THR A 1 77 ? 5.263 1.116 9.081 1.00 94.50 77 THR A O 1
ATOM 626 N N . GLU A 1 78 ? 4.804 -1.041 9.456 1.00 94.88 78 GLU A N 1
ATOM 627 C CA . GLU A 1 78 ? 5.685 -1.572 8.401 1.00 94.88 78 GLU A CA 1
ATOM 628 C C . GLU A 1 78 ? 5.026 -1.582 7.011 1.00 94.88 78 GLU A C 1
ATOM 630 O O . GLU A 1 78 ? 5.636 -2.029 6.043 1.00 94.88 78 GLU A O 1
ATOM 635 N N . ARG A 1 79 ? 3.769 -1.135 6.904 1.00 92.69 79 ARG A N 1
ATOM 636 C CA . ARG A 1 79 ? 2.942 -1.236 5.697 1.00 92.69 79 ARG A CA 1
ATOM 637 C C . ARG A 1 79 ? 2.299 0.109 5.395 1.00 92.69 79 ARG A C 1
ATOM 639 O O . ARG A 1 79 ? 1.796 0.771 6.301 1.00 92.69 79 ARG A O 1
ATOM 646 N N . ALA A 1 80 ? 2.276 0.485 4.122 1.00 91.81 80 ALA A N 1
ATOM 647 C CA . ALA A 1 80 ? 1.620 1.698 3.657 1.00 91.81 80 ALA A CA 1
ATOM 648 C C . ALA A 1 80 ? 1.041 1.489 2.258 1.00 91.81 80 ALA A C 1
ATOM 650 O O . ALA A 1 80 ? 1.621 0.781 1.436 1.00 91.81 80 ALA A O 1
ATOM 651 N N . VAL A 1 81 ? -0.082 2.152 1.987 1.00 91.00 81 VAL A N 1
ATOM 652 C CA . VAL A 1 81 ? -0.622 2.304 0.637 1.00 91.00 81 VAL A CA 1
ATOM 653 C C . VAL A 1 81 ? -0.461 3.761 0.238 1.00 91.00 81 VAL A C 1
ATOM 655 O O . VAL A 1 81 ? -0.946 4.656 0.927 1.00 91.00 81 VAL A O 1
ATOM 658 N N . LEU A 1 82 ? 0.240 3.991 -0.867 1.00 91.00 82 LEU A N 1
ATOM 659 C CA . LEU A 1 82 ? 0.442 5.317 -1.433 1.00 91.00 82 LEU A CA 1
ATOM 660 C C . LEU A 1 82 ? -0.488 5.482 -2.630 1.00 91.00 82 LEU A C 1
ATOM 662 O O . LEU A 1 82 ? -0.503 4.646 -3.530 1.00 91.00 82 LEU A O 1
ATOM 666 N N . THR A 1 83 ? -1.254 6.569 -2.640 1.00 89.75 83 THR A N 1
ATOM 667 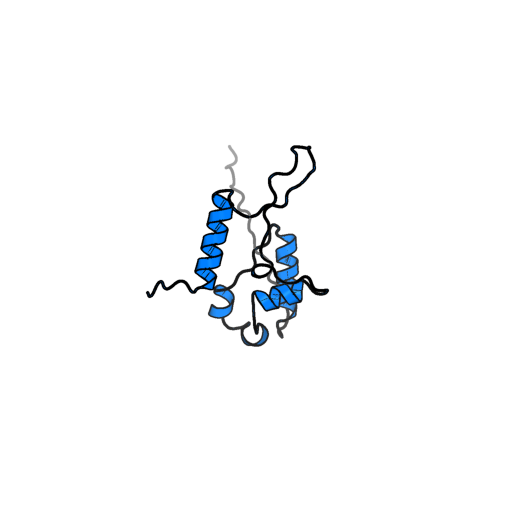C CA . THR A 1 83 ? -2.125 6.925 -3.762 1.00 89.75 83 THR A CA 1
ATOM 668 C C . THR A 1 83 ? -1.821 8.345 -4.231 1.00 89.75 83 THR A C 1
ATOM 670 O O . THR A 1 83 ? -1.463 9.173 -3.394 1.00 89.75 83 THR A O 1
ATOM 673 N N . PRO A 1 84 ? -2.022 8.677 -5.519 1.00 89.56 84 PRO A N 1
ATOM 674 C CA . PRO A 1 84 ? -1.740 10.021 -6.028 1.00 89.56 84 PRO A CA 1
ATOM 675 C C . PRO A 1 84 ? -2.576 11.137 -5.384 1.00 89.56 84 PRO A C 1
ATOM 677 O O . PRO A 1 84 ? -2.142 12.285 -5.364 1.00 89.56 84 PRO A O 1
ATOM 680 N N . THR A 1 85 ? -3.775 10.826 -4.872 1.00 93.88 85 THR A N 1
ATOM 681 C CA . THR A 1 85 ? -4.713 11.829 -4.341 1.00 93.88 85 THR A CA 1
ATOM 682 C C . THR A 1 85 ? -5.184 11.516 -2.924 1.00 93.88 85 THR A C 1
ATOM 684 O O . THR A 1 85 ? -5.263 10.358 -2.515 1.00 93.88 85 THR A O 1
ATOM 687 N N . ASN A 1 86 ? -5.564 12.555 -2.177 1.00 91.50 86 ASN A N 1
ATOM 688 C CA . ASN A 1 86 ? -6.121 12.385 -0.834 1.00 91.50 86 ASN A CA 1
ATOM 689 C C . ASN A 1 86 ? -7.544 11.797 -0.843 1.00 91.50 86 ASN A C 1
ATOM 691 O O . ASN A 1 86 ? -7.948 11.178 0.135 1.00 91.50 86 ASN A O 1
ATOM 695 N N . SER A 1 87 ? -8.316 11.961 -1.922 1.00 92.31 87 SER A N 1
ATOM 696 C CA . SER A 1 87 ? -9.647 11.344 -2.022 1.00 92.31 87 SER A CA 1
ATOM 697 C C . SER A 1 87 ? -9.539 9.821 -2.075 1.00 92.31 87 SER A C 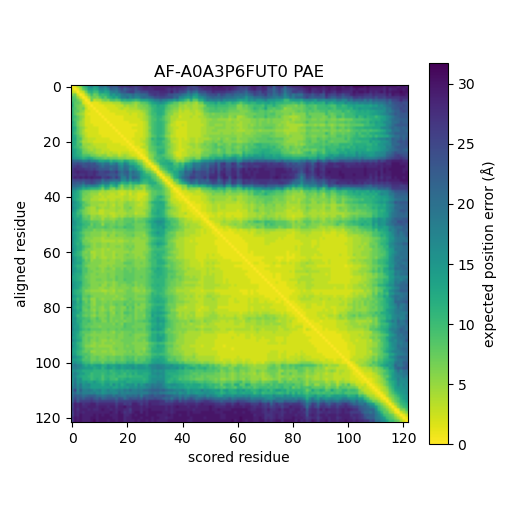1
ATOM 699 O O . SER A 1 87 ? -10.171 9.134 -1.276 1.00 92.31 87 SER A O 1
ATOM 701 N N . THR A 1 88 ? -8.654 9.296 -2.927 1.00 88.50 88 THR A N 1
ATOM 702 C CA . THR A 1 88 ? -8.431 7.849 -3.055 1.00 88.50 88 THR A CA 1
ATOM 703 C C . THR A 1 88 ? -7.918 7.221 -1.759 1.00 88.50 88 THR A C 1
ATOM 705 O O . THR A 1 88 ? -8.371 6.142 -1.380 1.00 88.50 88 THR A O 1
ATOM 708 N N . VAL A 1 89 ? -7.020 7.899 -1.028 1.00 88.94 89 VAL A N 1
ATOM 709 C CA . VAL A 1 89 ? -6.556 7.377 0.270 1.00 88.94 89 VAL A CA 1
ATOM 710 C C . VAL A 1 89 ? -7.662 7.426 1.326 1.00 88.94 89 VAL A C 1
ATOM 712 O O . VAL A 1 89 ? -7.735 6.542 2.176 1.00 88.94 89 VAL A O 1
ATOM 715 N N . HIS A 1 90 ? -8.545 8.428 1.278 1.00 91.56 90 HIS A N 1
ATOM 716 C CA . HIS A 1 90 ? -9.650 8.544 2.224 1.00 91.56 90 HIS A CA 1
ATOM 717 C C . HIS A 1 90 ? -10.652 7.395 2.068 1.00 91.56 90 HIS A C 1
ATOM 719 O O . HIS A 1 90 ? -11.029 6.779 3.065 1.00 91.56 90 HIS A O 1
ATOM 725 N N . GLU A 1 91 ? -11.020 7.053 0.832 1.00 92.38 91 GLU A N 1
ATOM 726 C CA . GLU A 1 91 ? -11.909 5.923 0.530 1.00 92.38 91 GLU A CA 1
ATOM 727 C C . GLU A 1 91 ? -11.337 4.591 1.033 1.00 92.38 91 GLU A C 1
ATOM 729 O O . GLU A 1 91 ? -12.036 3.814 1.691 1.00 92.38 91 GLU A O 1
ATOM 734 N N . LEU A 1 92 ? -10.044 4.348 0.797 1.00 91.62 92 LEU A N 1
ATOM 735 C CA . LEU A 1 92 ? -9.380 3.135 1.265 1.00 91.62 92 LEU A CA 1
ATOM 736 C C . LEU A 1 92 ? -9.257 3.093 2.794 1.00 91.62 92 LEU A C 1
ATOM 738 O O . LEU A 1 92 ? -9.503 2.053 3.406 1.00 91.62 92 LEU A O 1
ATOM 742 N N . ASN A 1 93 ? -8.911 4.215 3.428 1.00 91.69 93 ASN A N 1
ATOM 743 C CA . ASN A 1 93 ? -8.836 4.299 4.885 1.00 91.69 93 ASN A CA 1
ATOM 744 C C . ASN A 1 93 ? -10.206 4.047 5.527 1.00 91.69 93 ASN A C 1
ATOM 746 O O . ASN A 1 93 ? -10.293 3.306 6.507 1.00 91.69 93 ASN A O 1
ATOM 750 N N . ALA A 1 94 ? -11.280 4.600 4.958 1.00 92.88 94 ALA A N 1
ATOM 751 C CA . ALA A 1 94 ? -12.645 4.333 5.399 1.00 92.88 94 ALA A CA 1
ATOM 752 C C . ALA A 1 94 ? -13.011 2.848 5.238 1.00 92.88 94 ALA A C 1
ATOM 754 O O . ALA A 1 94 ? -13.562 2.249 6.166 1.00 92.88 94 ALA A O 1
ATOM 755 N N . TYR A 1 95 ? -12.638 2.227 4.111 1.00 93.38 95 TYR A N 1
ATOM 756 C CA . TYR A 1 95 ? -12.804 0.788 3.906 1.00 93.38 95 TYR A CA 1
ATOM 757 C C . TYR A 1 95 ? -12.076 -0.022 4.990 1.00 93.38 95 TYR A C 1
ATOM 759 O O . TYR A 1 95 ? -12.708 -0.835 5.662 1.00 93.38 95 TYR A O 1
ATOM 767 N N . MET A 1 96 ? -10.791 0.239 5.237 1.00 93.00 96 MET A N 1
ATOM 768 C CA . MET A 1 96 ? -10.001 -0.462 6.260 1.00 93.00 96 MET A CA 1
ATOM 769 C C . MET A 1 96 ? -10.593 -0.299 7.666 1.00 93.00 96 MET A C 1
ATOM 771 O O . MET A 1 96 ? -10.710 -1.276 8.408 1.00 93.00 96 MET A O 1
ATOM 775 N N . LEU A 1 97 ? -11.020 0.916 8.025 1.00 92.56 97 LEU A N 1
ATOM 776 C CA . LEU A 1 97 ? -11.673 1.191 9.307 1.00 92.56 97 LEU A CA 1
ATOM 777 C C . LEU A 1 97 ? -13.001 0.439 9.450 1.00 92.56 97 LEU A C 1
ATOM 779 O O . LEU A 1 97 ? -13.283 -0.069 10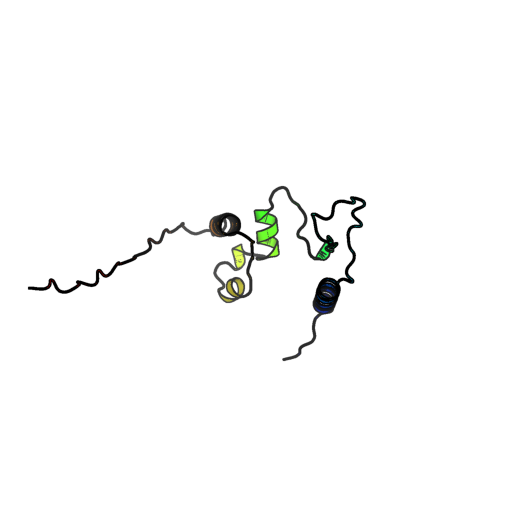.534 1.00 92.56 97 LEU A O 1
ATOM 783 N N . SER A 1 98 ? -13.778 0.301 8.369 1.00 92.75 98 SER A N 1
ATOM 784 C CA . SER A 1 98 ? -15.050 -0.441 8.378 1.00 92.75 98 SER A CA 1
ATOM 785 C C . SER A 1 98 ? -14.891 -1.929 8.708 1.00 92.75 98 SER A C 1
ATOM 787 O O . SER A 1 98 ? -15.832 -2.552 9.193 1.00 92.75 98 SER A O 1
ATOM 789 N N . GLN A 1 99 ? -13.704 -2.500 8.472 1.00 92.38 99 GLN A N 1
ATOM 790 C CA . GLN A 1 99 ? -13.416 -3.901 8.779 1.00 92.38 99 GLN A CA 1
ATOM 791 C C . GLN A 1 99 ? -13.105 -4.121 10.265 1.00 92.38 99 GLN A C 1
ATOM 793 O O . GLN A 1 99 ? -13.179 -5.245 10.756 1.00 92.38 99 GLN A O 1
ATOM 798 N N . VAL A 1 100 ? -12.741 -3.072 11.007 1.00 93.38 100 VAL A N 1
ATOM 799 C CA . VAL A 1 100 ? -12.355 -3.202 12.413 1.00 93.38 100 VAL A CA 1
ATOM 800 C C . VAL A 1 100 ? -13.594 -3.524 13.261 1.00 93.38 100 VAL A C 1
ATOM 802 O O . VAL A 1 100 ? -14.535 -2.732 13.280 1.00 93.38 100 VAL A O 1
ATOM 805 N N . PRO A 1 101 ? -13.600 -4.622 14.044 1.00 91.31 101 PRO A N 1
ATOM 806 C CA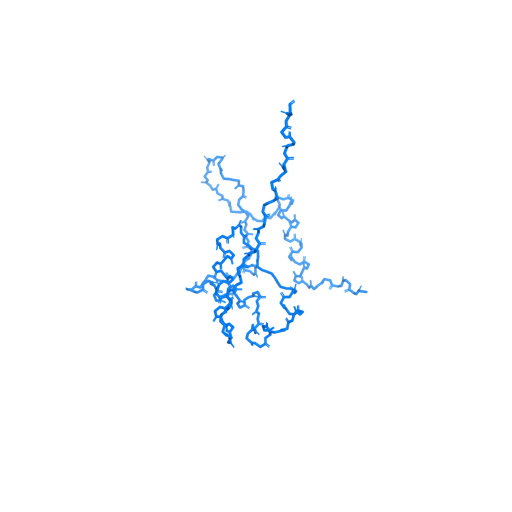 . PRO A 1 101 ? -14.727 -4.976 14.905 1.00 91.31 101 PRO A CA 1
ATOM 807 C C . PRO A 1 101 ? -14.685 -4.144 16.197 1.00 91.31 101 PRO A C 1
ATOM 809 O O . PRO A 1 101 ? -14.408 -4.643 17.290 1.00 91.31 101 PRO A O 1
ATOM 812 N N . SER A 1 102 ? -14.871 -2.835 16.062 1.00 88.31 102 SER A N 1
ATOM 813 C CA . SER A 1 102 ? -14.897 -1.859 17.149 1.00 88.31 102 SER A CA 1
ATOM 814 C C . SER A 1 102 ? -15.925 -0.781 16.841 1.00 88.31 102 SER A C 1
ATOM 816 O O . SER A 1 102 ? -16.280 -0.551 15.689 1.00 88.31 102 SER A O 1
ATOM 818 N N . GLN A 1 103 ? -16.380 -0.082 17.877 1.00 88.81 103 GLN A N 1
ATOM 819 C CA . GLN A 1 103 ? -17.216 1.091 17.683 1.00 88.81 103 GLN A CA 1
ATOM 820 C C . GLN A 1 103 ? -16.409 2.201 16.999 1.00 88.81 103 GLN A C 1
ATOM 822 O O . GLN A 1 103 ? -15.288 2.506 17.422 1.00 88.81 103 GLN A O 1
ATOM 827 N N . ALA A 1 104 ? -16.989 2.796 15.954 1.00 87.56 104 ALA A N 1
ATOM 828 C CA . ALA A 1 104 ? -16.443 3.987 15.321 1.00 87.56 104 ALA A CA 1
ATOM 829 C C . ALA A 1 104 ? -16.409 5.143 16.327 1.00 87.56 104 ALA A C 1
ATOM 831 O O . ALA A 1 104 ? -17.331 5.315 17.128 1.00 87.56 104 ALA A O 1
ATOM 832 N N . LYS A 1 105 ? -15.337 5.933 16.286 1.00 89.69 105 LYS A N 1
ATOM 833 C CA . LYS A 1 105 ? -15.163 7.088 17.160 1.00 89.69 105 LYS A CA 1
ATOM 834 C C . LYS A 1 105 ? -14.671 8.274 16.353 1.00 89.69 105 LYS A C 1
ATOM 836 O O . LYS A 1 105 ? -13.682 8.165 15.634 1.00 89.69 105 LYS A O 1
ATOM 841 N N . GLU A 1 106 ? -15.359 9.391 16.516 1.00 90.44 106 GLU A N 1
ATOM 842 C CA . GLU A 1 106 ? -14.997 10.670 15.925 1.00 90.44 106 GLU A CA 1
ATOM 843 C C . GLU A 1 106 ? -14.206 11.498 16.943 1.00 90.44 106 GLU A C 1
ATOM 845 O O . GLU A 1 106 ? -14.516 11.508 18.138 1.00 90.44 106 GLU A O 1
ATOM 850 N N . TYR A 1 107 ? -13.151 12.156 16.471 1.00 90.69 107 TYR A N 1
ATOM 851 C CA . TYR A 1 107 ? -12.319 13.055 17.260 1.00 90.69 107 TYR A CA 1
ATOM 852 C C . TYR A 1 107 ? -12.324 14.412 16.563 1.00 90.69 107 TYR A C 1
ATOM 854 O O . TYR A 1 107 ? -11.878 14.516 15.424 1.00 90.69 107 TYR A O 1
ATOM 862 N N . LEU A 1 108 ? -12.846 15.433 17.240 1.00 90.94 108 LEU A N 1
ATOM 863 C CA . LEU A 1 108 ? -12.880 16.796 16.715 1.00 90.94 108 LEU A CA 1
ATOM 864 C C . LEU A 1 108 ? -11.498 17.440 16.871 1.00 90.94 108 LEU A C 1
ATOM 866 O O . LEU A 1 108 ? -10.871 17.290 17.925 1.00 90.94 108 LEU A O 1
ATOM 870 N N . SER A 1 109 ? -11.023 18.146 15.839 1.00 93.12 109 SER A N 1
ATOM 871 C CA . SER A 1 109 ? -9.838 18.996 15.981 1.00 93.12 109 SER A CA 1
ATOM 872 C C . SER A 1 109 ? -10.151 20.172 16.910 1.00 93.12 109 SER A C 1
ATOM 874 O O . SER A 1 109 ? -11.304 20.578 17.068 1.00 93.12 109 SER A O 1
ATOM 876 N N . SER A 1 110 ? -9.120 20.692 17.569 1.00 90.88 110 SER A N 1
ATOM 877 C CA . SER A 1 110 ? -9.211 21.870 18.428 1.00 90.88 110 SER A CA 1
ATOM 878 C C . SER A 1 110 ? -8.167 22.863 17.950 1.00 90.88 110 SER A C 1
ATOM 880 O O . SER A 1 110 ? -7.017 22.799 18.381 1.00 90.88 110 SER A O 1
ATOM 882 N N . ASP A 1 111 ? -8.581 23.756 17.058 1.00 90.06 111 ASP A N 1
ATOM 883 C CA . ASP A 1 111 ? -7.719 24.779 16.478 1.00 90.06 111 ASP A CA 1
ATOM 884 C C . ASP A 1 111 ? -8.045 26.141 17.111 1.00 90.06 111 ASP A C 1
ATOM 886 O O . ASP A 1 111 ? -9.206 26.551 17.173 1.00 90.06 111 ASP A O 1
ATOM 890 N N . SER A 1 112 ? -7.016 26.837 17.599 1.00 87.25 112 SER A N 1
ATOM 891 C CA . SER A 1 112 ? -7.118 28.169 18.208 1.00 87.25 112 SER A CA 1
ATOM 892 C C . SER A 1 112 ? -6.393 29.180 17.326 1.00 87.25 112 SER A C 1
ATOM 894 O O . SER A 1 112 ? -5.270 28.917 16.902 1.00 87.25 112 SER A O 1
ATOM 896 N N . VAL A 1 113 ? -6.992 30.347 17.085 1.00 83.88 113 VAL A N 1
ATOM 897 C CA . VAL A 1 113 ? -6.321 31.466 16.407 1.00 83.88 113 VAL A CA 1
ATOM 898 C C . VAL A 1 113 ? -5.960 32.511 17.454 1.00 83.88 113 VAL A C 1
ATOM 900 O O . VAL A 1 113 ? -6.838 33.017 18.151 1.00 83.88 113 VAL A O 1
ATOM 903 N N . GLU A 1 114 ? -4.673 32.821 17.576 1.00 80.69 114 GLU A N 1
ATOM 904 C CA . GLU A 1 114 ? -4.196 33.936 18.390 1.00 80.69 114 GLU A CA 1
ATOM 905 C C . GLU A 1 114 ? -4.243 35.205 17.535 1.00 80.69 114 GLU A C 1
ATOM 907 O O . GLU A 1 114 ? -3.619 35.283 16.478 1.00 80.69 114 GLU A O 1
ATOM 912 N N . LEU A 1 115 ? -5.051 36.178 17.952 1.00 78.56 115 LEU A N 1
ATOM 913 C CA . LEU A 1 115 ? -5.052 37.504 17.346 1.00 78.56 115 LEU A CA 1
ATOM 914 C C . LEU A 1 115 ? -3.919 38.289 18.010 1.00 78.56 115 LEU A C 1
ATOM 916 O O . LEU A 1 115 ? -4.031 38.628 19.187 1.00 78.56 115 LEU A O 1
ATOM 920 N N . GLU A 1 116 ? -2.832 38.563 17.281 1.00 74.88 116 GLU A N 1
ATOM 921 C CA . GLU A 1 116 ? -1.856 39.562 17.725 1.00 74.88 116 GLU A CA 1
ATOM 922 C C . GLU A 1 116 ? -2.596 40.894 17.878 1.00 74.88 116 GLU A C 1
ATOM 924 O O . GLU A 1 116 ? -3.038 41.499 16.900 1.00 74.88 116 GLU A O 1
ATOM 929 N N . ALA A 1 117 ? -2.776 41.333 19.123 1.00 69.19 117 ALA A N 1
ATOM 930 C CA . ALA A 1 117 ? -3.225 42.680 19.407 1.00 69.19 117 ALA A CA 1
ATOM 931 C C . ALA A 1 117 ? -2.117 43.629 18.943 1.00 69.19 117 ALA A C 1
ATOM 933 O O . ALA A 1 117 ? -1.107 43.801 19.626 1.00 69.19 117 ALA A O 1
ATOM 934 N N . THR A 1 118 ? -2.287 44.231 17.767 1.00 65.38 118 THR A N 1
ATOM 935 C CA . THR A 1 118 ? -1.550 45.448 17.437 1.00 65.38 118 THR A CA 1
ATOM 936 C C . THR A 1 118 ? -1.919 46.471 18.510 1.00 65.38 118 THR A C 1
ATOM 938 O O . THR A 1 118 ? -3.118 46.720 18.673 1.00 65.38 118 THR A O 1
ATOM 941 N N . PRO A 1 119 ? -0.962 47.014 19.283 1.00 66.31 119 PRO A N 1
ATOM 942 C CA . PRO A 1 119 ? -1.284 48.064 20.234 1.00 66.31 119 PRO A CA 1
ATOM 943 C C . PRO A 1 119 ? -1.947 49.208 19.464 1.00 66.31 119 PRO A C 1
ATOM 945 O O . PRO A 1 119 ? -1.432 49.642 18.435 1.00 66.31 119 PRO A O 1
ATOM 948 N N . GLU A 1 120 ? -3.134 49.611 19.915 1.00 64.69 120 GLU A N 1
ATOM 949 C CA . GLU A 1 120 ? -3.791 50.822 19.441 1.00 64.69 120 GLU A CA 1
ATOM 950 C C . GLU A 1 120 ? -2.817 51.983 19.700 1.00 64.69 120 GLU A C 1
ATOM 952 O O . GLU A 1 120 ? -2.392 52.188 20.838 1.00 64.69 120 GLU A O 1
ATOM 957 N N . ASP A 1 121 ? -2.386 52.666 18.636 1.00 59.09 121 ASP A N 1
ATOM 958 C CA . ASP A 1 121 ? -1.654 53.928 18.750 1.00 59.09 121 ASP A CA 1
ATOM 959 C C . ASP A 1 121 ? -2.596 54.947 19.427 1.00 59.09 121 ASP A C 1
ATOM 961 O O . ASP A 1 121 ? -3.596 55.349 18.825 1.00 59.09 121 ASP A O 1
ATOM 965 N N . ASP A 1 122 ? -2.291 55.305 20.682 1.00 58.41 122 ASP A N 1
ATOM 966 C CA . ASP A 1 122 ? -2.874 56.439 21.429 1.00 58.41 122 ASP A CA 1
ATOM 967 C C . ASP A 1 122 ? -2.605 57.791 20.731 1.00 58.41 122 ASP A C 1
ATOM 969 O O . ASP A 1 122 ? -1.452 58.030 20.290 1.00 58.41 122 ASP A O 1
#

Sequence (122 aa):
MNMRLEKEEREFAKWILEVGDGTADTILSHTSSNEEGEQIVVDQRFMIPSTDKPHEALAAAAYPDFLHNYRNKKYLTERAVLTPTNSTVHELNAYMLSQVPSQAKEYLSSDSVELEATPEDD

Foldseek 3Di:
DPPPDDPVSVVVVVQVVCVVVVNADFDPPPDPDPDDPTHHDDDCVPPQDDDPCVLVSVCCVQQPPCAVCVVPPVSVVVTDDDDPDPVVVVVSVVVSVVPHPDDDDDDDDDDDDDDPPPPDDD

pLDDT: mean 84.49, std 13.1, range [38.06, 96.44]

Solvent-accessible surface area (backbone atoms only — not comparable to full-atom values): 8379 Å² total; per-residue (Å²): 132,86,85,71,71,50,74,64,57,51,51,51,54,49,51,56,48,28,55,74,70,71,68,45,61,59,60,84,71,95,58,101,60,99,78,70,75,93,45,71,64,76,61,66,92,81,48,81,79,90,56,100,48,56,66,59,55,49,44,47,70,66,41,67,64,41,89,84,39,78,85,39,63,68,66,54,72,77,44,83,87,88,62,100,45,71,67,64,45,47,56,48,50,52,53,59,57,70,67,48,98,61,85,86,79,88,79,82,85,88,86,83,83,84,78,82,78,73,78,79,86,128

Radius of gyration: 23.23 Å; Cα contacts (8 Å, |Δi|>4): 48; chains: 1; bounding box: 40×69×56 Å